Protein AF-A0A7V1SLL2-F1 (afdb_monomer_lite)

Radius of gyration: 13.59 Å; chains: 1; bounding box: 29×22×38 Å

Secondary structure (DSSP, 8-state):
-------PPEEEEEE--SSTTSHHHHHHHHHHHHHHHTT-EEEEEE-

Structure (mmCIF, N/CA/C/O backbone):
data_AF-A0A7V1SLL2-F1
#
_entry.id   AF-A0A7V1SLL2-F1
#
loop_
_atom_site.group_PDB
_atom_site.id
_atom_site.type_symbol
_atom_site.label_atom_id
_atom_site.label_alt_id
_atom_site.label_comp_id
_atom_site.label_asym_id
_atom_site.label_entity_id
_atom_site.label_seq_id
_atom_site.pdbx_PDB_ins_code
_atom_site.Cartn_x
_atom_site.Cartn_y
_atom_site.Cartn_z
_atom_site.occupancy
_atom_site.B_iso_or_equiv
_atom_site.auth_seq_id
_atom_site.auth_comp_id
_atom_site.auth_asym_id
_atom_site.auth_atom_id
_atom_site.pdbx_PDB_model_num
ATOM 1 N N . MET A 1 1 ? -20.847 17.365 22.592 1.00 45.94 1 MET A N 1
ATOM 2 C CA . MET A 1 1 ? -20.043 16.136 22.436 1.00 45.94 1 MET A CA 1
ATOM 3 C C . MET A 1 1 ? -20.194 15.707 20.989 1.00 45.94 1 MET A C 1
ATOM 5 O O . MET A 1 1 ? -21.294 15.336 20.604 1.00 45.94 1 MET A O 1
ATOM 9 N N . GLN A 1 2 ? -19.173 15.916 20.156 1.00 47.78 2 GLN A N 1
ATOM 10 C CA . GLN A 1 2 ? -19.187 15.408 18.783 1.00 47.78 2 GLN A CA 1
ATOM 11 C C . GLN A 1 2 ? -19.050 13.886 18.860 1.00 47.78 2 GLN A C 1
AT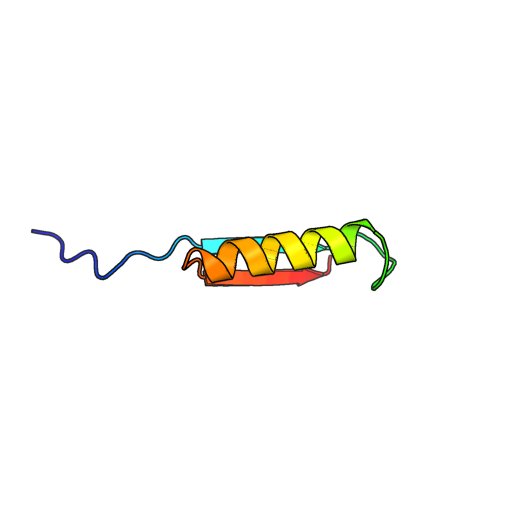OM 13 O O . GLN A 1 2 ? -18.088 13.377 19.426 1.00 47.78 2 GLN A O 1
ATOM 18 N N . ASN A 1 3 ? -20.070 13.178 18.376 1.00 58.47 3 ASN A N 1
ATOM 19 C CA . ASN A 1 3 ? -20.001 11.743 18.134 1.00 58.47 3 ASN A CA 1
ATOM 20 C C . ASN A 1 3 ? -19.147 11.536 16.881 1.00 58.47 3 ASN A C 1
ATOM 22 O O . ASN A 1 3 ? -19.671 11.394 15.777 1.00 58.47 3 ASN A O 1
ATOM 26 N N . ASP A 1 4 ? -17.830 11.552 17.060 1.00 57.31 4 ASP A N 1
ATOM 27 C CA . ASP A 1 4 ? -16.883 11.080 16.057 1.00 57.31 4 ASP A CA 1
ATOM 28 C C . ASP A 1 4 ? -16.961 9.549 16.043 1.00 57.31 4 ASP A C 1
ATOM 30 O O . ASP A 1 4 ? -16.149 8.861 16.661 1.00 57.31 4 ASP A O 1
ATOM 34 N N . GLY A 1 5 ? -17.996 9.002 15.394 1.00 59.03 5 GLY A N 1
ATOM 35 C CA . GLY A 1 5 ? -18.038 7.576 15.069 1.00 59.03 5 GLY A CA 1
ATOM 36 C C . GLY A 1 5 ? -16.710 7.193 14.417 1.00 59.03 5 GLY A C 1
ATOM 37 O O . GLY A 1 5 ? -16.290 7.893 13.499 1.00 59.03 5 GLY A O 1
ATOM 38 N N . GLU A 1 6 ? -16.040 6.170 14.963 1.00 68.62 6 GLU A N 1
ATOM 39 C CA . GLU A 1 6 ? -14.657 5.750 14.668 1.00 68.62 6 GLU A CA 1
ATOM 40 C C . GLU A 1 6 ? -14.101 6.314 13.353 1.00 68.62 6 GLU A C 1
ATOM 42 O O . GLU A 1 6 ? -14.309 5.772 12.262 1.00 68.62 6 GLU A O 1
ATOM 47 N N . LYS A 1 7 ? -13.407 7.452 13.446 1.00 79.69 7 LYS A N 1
ATOM 48 C CA . LYS A 1 7 ? -12.845 8.118 12.275 1.00 79.69 7 LYS A CA 1
ATOM 49 C C . LYS A 1 7 ? -11.693 7.272 11.733 1.00 79.69 7 LYS A C 1
ATOM 51 O O . LY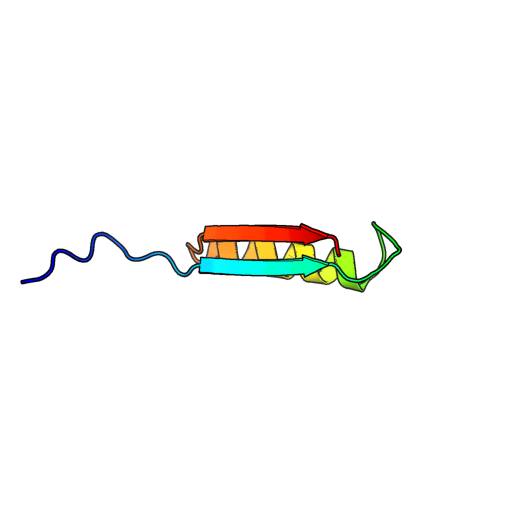S A 1 7 ? -10.579 7.339 12.246 1.00 79.69 7 LYS A O 1
ATOM 56 N N . ARG A 1 8 ? -11.955 6.487 10.684 1.00 89.88 8 ARG A N 1
ATOM 57 C CA . ARG A 1 8 ? -10.915 5.710 9.996 1.00 89.88 8 ARG A CA 1
ATOM 58 C C . ARG A 1 8 ? -9.927 6.638 9.297 1.00 89.88 8 ARG A C 1
ATOM 60 O O . ARG A 1 8 ? -10.320 7.603 8.634 1.00 89.88 8 ARG A O 1
ATOM 67 N N . THR A 1 9 ? -8.642 6.330 9.426 1.00 95.81 9 THR A N 1
ATOM 68 C CA . THR A 1 9 ? -7.584 6.989 8.654 1.00 95.81 9 THR A CA 1
ATOM 69 C C . THR A 1 9 ? -7.794 6.690 7.175 1.00 95.81 9 THR A C 1
ATOM 71 O O . THR A 1 9 ? -7.930 5.530 6.806 1.00 95.81 9 THR A O 1
ATOM 74 N N . LYS A 1 10 ? -7.815 7.722 6.328 1.00 97.38 10 LYS A N 1
ATOM 75 C CA . LYS A 1 10 ? -7.936 7.564 4.873 1.00 97.38 10 LYS A CA 1
ATOM 76 C C . LYS A 1 10 ? -6.559 7.599 4.223 1.00 97.38 10 LYS A C 1
ATOM 78 O O . LYS A 1 10 ? -5.794 8.528 4.488 1.00 97.38 10 LYS A O 1
ATOM 83 N N . VAL A 1 11 ? -6.256 6.624 3.372 1.00 97.81 11 VAL A N 1
ATOM 84 C CA . VAL A 1 11 ? -4.966 6.497 2.679 1.00 97.81 11 VAL A CA 1
ATOM 85 C C . VAL A 1 11 ? -5.205 6.357 1.177 1.00 97.81 11 VAL A C 1
ATOM 87 O O . VAL A 1 11 ? -5.933 5.474 0.743 1.00 97.81 11 VAL A O 1
ATOM 90 N N . LEU A 1 12 ? -4.556 7.207 0.379 1.00 97.94 12 LEU A N 1
ATOM 91 C CA . LEU A 1 12 ? -4.541 7.103 -1.081 1.00 97.94 12 LEU A CA 1
ATOM 92 C C . LEU A 1 12 ? -3.150 6.665 -1.548 1.00 97.94 12 LEU A C 1
ATOM 94 O O . LEU A 1 12 ? -2.159 7.348 -1.288 1.00 97.94 12 LEU A O 1
ATOM 98 N N . VAL A 1 13 ? -3.077 5.541 -2.254 1.00 97.75 13 VAL A N 1
ATOM 99 C CA . VAL A 1 13 ? -1.842 4.990 -2.820 1.00 97.75 13 VAL A CA 1
ATOM 100 C C . VAL A 1 13 ? -1.786 5.304 -4.311 1.00 97.75 13 VAL A C 1
ATOM 102 O O . VAL A 1 13 ? -2.663 4.902 -5.071 1.00 97.75 13 VAL A O 1
ATOM 105 N N . LEU A 1 14 ? -0.732 5.997 -4.747 1.00 96.69 14 LEU A N 1
ATOM 106 C CA . LEU A 1 14 ? -0.504 6.323 -6.156 1.00 96.69 14 LEU A CA 1
ATOM 107 C C . LEU A 1 14 ? 0.589 5.426 -6.743 1.00 96.69 14 LEU A C 1
ATOM 109 O O . LEU A 1 14 ? 1.734 5.422 -6.286 1.00 96.69 14 LEU A O 1
ATOM 113 N N . LEU A 1 15 ? 0.239 4.673 -7.780 1.00 95.69 15 LEU A N 1
ATOM 114 C CA . LEU A 1 15 ? 1.149 3.799 -8.508 1.00 95.69 15 LEU A CA 1
ATOM 115 C C . LEU A 1 15 ? 1.621 4.504 -9.783 1.00 95.69 15 LEU A C 1
ATOM 117 O O . LEU A 1 15 ? 0.916 4.484 -10.781 1.00 95.69 15 LEU A O 1
ATOM 121 N N . GLY A 1 16 ? 2.824 5.085 -9.754 1.00 93.56 16 GLY A N 1
ATOM 122 C CA . GLY A 1 16 ? 3.436 5.744 -10.924 1.00 93.56 16 GLY A CA 1
ATOM 123 C C . GLY A 1 16 ? 4.426 4.878 -11.715 1.00 93.56 16 GLY A C 1
ATOM 124 O O . GLY A 1 16 ? 5.093 5.353 -12.629 1.00 93.56 16 GLY A O 1
ATOM 125 N N . SER A 1 17 ? 4.601 3.605 -11.342 1.00 91.31 17 SER A N 1
ATOM 126 C CA . SER A 1 17 ? 5.459 2.692 -12.107 1.00 91.31 17 SER A CA 1
ATOM 127 C C . SER A 1 17 ? 4.705 2.214 -13.348 1.00 91.31 17 SER A C 1
ATOM 129 O O . SER A 1 17 ? 3.703 1.524 -13.170 1.00 91.31 17 SER A O 1
ATOM 131 N N . PRO A 1 18 ? 5.223 2.417 -14.579 1.00 90.00 18 PRO A N 1
ATOM 132 C CA . PRO A 1 18 ? 4.582 1.918 -15.802 1.00 90.00 18 PRO A CA 1
ATOM 133 C C . PRO A 1 18 ? 4.543 0.380 -15.868 1.00 90.00 18 PRO A C 1
ATOM 135 O O . PRO A 1 18 ? 3.808 -0.218 -16.653 1.00 90.00 18 PRO A O 1
ATOM 138 N N . ARG A 1 19 ? 5.356 -0.289 -15.041 1.00 92.81 19 ARG A N 1
ATOM 139 C CA . ARG A 1 19 ? 5.382 -1.744 -14.890 1.00 92.81 19 ARG A CA 1
ATOM 140 C C . ARG A 1 19 ? 4.418 -2.152 -13.774 1.00 92.81 19 ARG A C 1
ATOM 142 O O . ARG A 1 19 ? 4.735 -1.940 -12.605 1.00 92.81 19 ARG A O 1
ATOM 149 N N . LYS A 1 20 ? 3.313 -2.828 -14.117 1.00 81.56 20 LYS A N 1
ATOM 150 C CA . LYS A 1 20 ? 2.266 -3.298 -13.173 1.00 81.56 20 LYS A CA 1
ATOM 151 C C . LYS A 1 20 ? 2.756 -4.275 -12.088 1.00 81.56 20 LYS A C 1
ATOM 153 O O . LYS A 1 20 ? 2.139 -4.400 -11.031 1.00 81.56 20 LYS A O 1
ATOM 158 N N . ASN A 1 21 ? 3.867 -4.962 -12.351 1.00 86.75 21 ASN A N 1
ATOM 159 C CA . ASN A 1 21 ? 4.496 -5.927 -11.444 1.00 86.75 21 ASN A CA 1
ATOM 160 C C . ASN A 1 21 ? 5.938 -5.532 -11.088 1.00 86.75 21 ASN A C 1
ATOM 162 O O . ASN A 1 21 ? 6.756 -6.389 -10.773 1.00 86.75 21 ASN A O 1
ATOM 166 N N . GLY A 1 22 ? 6.274 -4.241 -11.179 1.00 90.81 22 GLY A N 1
ATOM 167 C CA . GLY A 1 22 ? 7.574 -3.751 -10.729 1.00 90.81 22 GLY A CA 1
ATOM 168 C C . GLY A 1 22 ? 7.691 -3.757 -9.202 1.00 90.81 22 GLY A C 1
ATOM 169 O O . GLY A 1 22 ? 6.687 -3.790 -8.490 1.00 90.81 22 GLY A O 1
ATOM 170 N N . ASN A 1 23 ? 8.924 -3.651 -8.702 1.00 95.50 23 ASN A N 1
ATOM 171 C CA . ASN A 1 23 ? 9.216 -3.636 -7.264 1.00 95.50 23 ASN A CA 1
ATOM 172 C C . ASN A 1 23 ? 8.407 -2.566 -6.518 1.00 95.50 23 ASN A C 1
ATOM 174 O O . ASN A 1 23 ? 7.850 -2.851 -5.465 1.00 95.50 23 ASN A O 1
ATOM 178 N N . SER A 1 24 ? 8.277 -1.363 -7.089 1.00 94.94 24 SER A N 1
ATOM 179 C CA . SER A 1 24 ? 7.497 -0.273 -6.490 1.00 94.94 24 SER A CA 1
ATOM 180 C C . SER A 1 24 ? 6.014 -0.616 -6.364 1.00 94.94 24 SER A C 1
ATOM 182 O O . SER A 1 24 ? 5.410 -0.317 -5.342 1.00 94.94 24 SER A O 1
ATOM 184 N N . THR A 1 25 ? 5.426 -1.280 -7.363 1.00 95.56 25 THR A N 1
ATOM 185 C CA . THR A 1 25 ? 4.019 -1.695 -7.299 1.00 95.56 25 THR A CA 1
ATOM 186 C C . THR A 1 25 ? 3.812 -2.803 -6.272 1.00 95.56 25 THR A C 1
ATOM 188 O O . THR A 1 25 ? 2.808 -2.802 -5.565 1.00 95.56 25 THR A O 1
ATOM 191 N N . LEU A 1 26 ? 4.759 -3.740 -6.164 1.00 96.19 26 LEU A N 1
ATOM 192 C CA . LEU A 1 26 ? 4.714 -4.779 -5.137 1.00 96.19 26 LEU A CA 1
ATOM 193 C C . LEU A 1 26 ? 4.828 -4.174 -3.731 1.00 96.19 26 LEU A C 1
ATOM 195 O O . LEU A 1 26 ? 3.995 -4.466 -2.883 1.00 96.19 26 LEU A O 1
ATOM 199 N N . LEU A 1 27 ? 5.793 -3.278 -3.517 1.00 96.69 27 LEU A N 1
ATOM 200 C CA . LEU A 1 27 ? 5.983 -2.583 -2.245 1.00 96.69 27 LEU A CA 1
ATOM 201 C C . LEU A 1 27 ? 4.751 -1.756 -1.854 1.00 96.69 27 LEU A C 1
ATOM 203 O O . LEU A 1 27 ? 4.279 -1.858 -0.726 1.00 96.69 27 LEU A O 1
ATOM 207 N N . ALA A 1 28 ? 4.197 -0.979 -2.787 1.00 97.00 28 ALA A N 1
ATOM 208 C CA . ALA A 1 28 ? 3.001 -0.176 -2.543 1.00 97.00 28 ALA A CA 1
ATOM 209 C C . ALA A 1 28 ? 1.786 -1.039 -2.156 1.00 97.00 28 ALA A C 1
ATOM 211 O O . ALA A 1 28 ? 1.016 -0.646 -1.283 1.00 97.00 28 ALA A O 1
ATOM 212 N N . ARG A 1 29 ? 1.644 -2.238 -2.745 1.00 95.75 29 ARG A N 1
ATOM 213 C CA . ARG A 1 29 ? 0.604 -3.203 -2.351 1.00 95.75 29 ARG A CA 1
ATOM 214 C C . ARG A 1 29 ? 0.783 -3.708 -0.921 1.00 95.75 29 ARG A C 1
ATOM 216 O O . ARG A 1 29 ? -0.201 -3.797 -0.199 1.00 95.75 29 ARG A O 1
ATOM 223 N N . GLU A 1 30 ? 2.005 -4.025 -0.501 1.00 98.00 30 GLU A N 1
ATOM 224 C CA . GLU A 1 30 ? 2.249 -4.465 0.882 1.00 98.00 30 GLU A CA 1
ATOM 225 C C . GLU A 1 30 ? 2.033 -3.330 1.896 1.00 98.00 30 GLU A C 1
ATOM 227 O O . GLU A 1 30 ? 1.480 -3.562 2.968 1.00 98.00 30 GLU A O 1
ATOM 232 N N . ILE A 1 31 ? 2.370 -2.086 1.535 1.00 97.56 31 ILE A N 1
ATOM 233 C CA . ILE A 1 31 ? 2.048 -0.901 2.348 1.00 97.56 31 ILE A CA 1
ATOM 234 C C . ILE A 1 31 ? 0.528 -0.734 2.493 1.00 97.56 31 ILE A C 1
ATOM 236 O O . ILE A 1 31 ? 0.048 -0.524 3.607 1.00 97.56 31 ILE A O 1
ATOM 240 N N . ALA A 1 32 ? -0.228 -0.858 1.395 1.00 98.19 32 ALA A N 1
ATOM 241 C CA . ALA A 1 32 ? -1.689 -0.765 1.409 1.00 98.19 32 ALA A CA 1
ATOM 242 C C . ALA A 1 32 ? -2.312 -1.811 2.349 1.00 98.19 32 ALA A C 1
ATOM 244 O O . ALA A 1 32 ? -3.080 -1.450 3.238 1.00 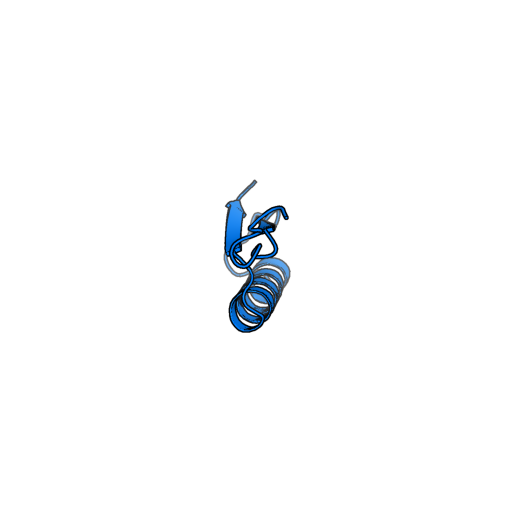98.19 32 ALA A O 1
ATOM 245 N N . LYS A 1 33 ? -1.889 -3.079 2.236 1.00 98.38 33 LYS A N 1
ATOM 246 C CA . LYS A 1 33 ? -2.325 -4.163 3.136 1.00 98.38 3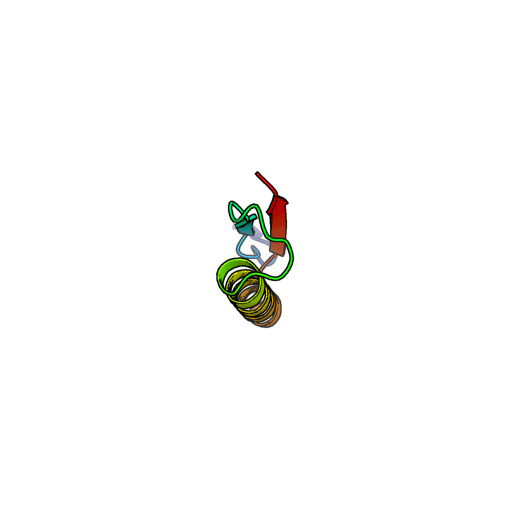3 LYS A CA 1
ATOM 247 C C . LYS A 1 33 ? -2.009 -3.866 4.601 1.00 98.38 33 LYS A C 1
ATOM 249 O O . LYS A 1 33 ? -2.832 -4.118 5.477 1.00 98.38 33 LYS A O 1
ATOM 254 N N . GLY A 1 34 ? -0.820 -3.325 4.877 1.00 98.25 34 GLY A N 1
ATOM 255 C CA . GLY A 1 34 ? -0.433 -2.912 6.225 1.00 98.25 34 GLY A CA 1
ATOM 256 C C . GLY A 1 34 ? -1.372 -1.841 6.787 1.00 98.25 34 GLY A C 1
ATOM 257 O O . GLY A 1 34 ? -1.840 -1.968 7.917 1.00 98.25 34 GLY A O 1
ATOM 258 N N . ALA A 1 35 ? -1.710 -0.828 5.987 1.00 97.94 35 ALA A N 1
ATOM 259 C CA . ALA A 1 35 ? -2.640 0.227 6.383 1.00 97.94 35 ALA A CA 1
ATOM 260 C C . ALA A 1 35 ? -4.066 -0.306 6.626 1.00 97.94 35 ALA A C 1
ATOM 262 O O . ALA A 1 35 ? -4.659 0.005 7.660 1.00 97.94 35 ALA A O 1
ATOM 263 N N . GLU A 1 36 ? -4.589 -1.154 5.736 1.00 97.88 36 GLU A N 1
ATOM 264 C CA . GLU A 1 36 ? -5.889 -1.824 5.914 1.00 97.88 36 GLU A CA 1
ATOM 265 C C . GLU A 1 36 ? -5.921 -2.643 7.213 1.00 97.88 36 GLU A C 1
ATOM 267 O O . GLU A 1 36 ? -6.872 -2.544 7.989 1.00 97.88 36 GLU A O 1
ATOM 272 N N . SER A 1 37 ? -4.850 -3.393 7.506 1.00 97.94 37 SER A N 1
ATOM 273 C CA . SER A 1 37 ? -4.744 -4.191 8.738 1.00 97.94 37 SER A CA 1
ATOM 274 C C . SER A 1 37 ? -4.754 -3.348 10.020 1.00 97.94 37 SER A C 1
ATOM 276 O O . SER A 1 37 ? -5.156 -3.835 11.075 1.00 97.94 37 SER A O 1
ATOM 278 N N . ALA A 1 38 ? -4.363 -2.074 9.924 1.00 96.75 38 ALA A N 1
ATOM 279 C CA . ALA A 1 38 ? -4.408 -1.103 11.014 1.00 96.75 38 ALA A CA 1
ATOM 280 C C . ALA A 1 38 ? -5.757 -0.355 11.109 1.00 96.75 38 ALA A C 1
ATOM 282 O O . ALA A 1 38 ? -5.890 0.570 11.910 1.00 96.75 38 ALA A O 1
ATOM 283 N N . GLY A 1 39 ? -6.756 -0.730 10.299 1.00 96.00 39 GLY A N 1
ATOM 284 C CA . GLY A 1 39 ? -8.095 -0.132 10.295 1.00 96.00 39 GLY A CA 1
ATOM 285 C C . GLY A 1 39 ? -8.247 1.092 9.386 1.00 96.00 39 GLY A C 1
ATOM 286 O O . GLY A 1 39 ? -9.240 1.818 9.502 1.00 96.00 39 GLY A O 1
ATOM 287 N N . ALA A 1 40 ? -7.284 1.346 8.495 1.00 97.56 40 ALA A N 1
ATOM 288 C CA . ALA A 1 40 ? -7.399 2.416 7.512 1.00 97.56 40 ALA A CA 1
ATOM 289 C C . ALA A 1 40 ? -8.384 2.062 6.383 1.00 97.56 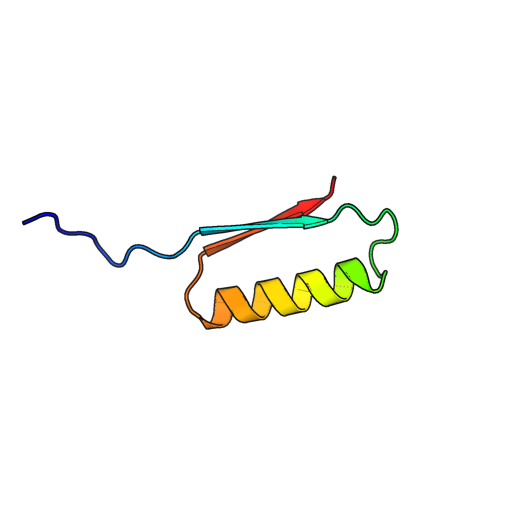40 ALA A C 1
ATOM 291 O O . ALA A 1 40 ? -8.572 0.900 6.030 1.00 97.56 40 ALA A O 1
ATOM 292 N N . ASP A 1 41 ? -8.982 3.097 5.800 1.00 97.50 41 ASP A N 1
ATOM 293 C CA . ASP A 1 41 ? -9.722 3.047 4.540 1.00 97.50 41 ASP A CA 1
ATOM 294 C C . ASP A 1 41 ? -8.754 3.409 3.404 1.00 97.50 41 ASP A C 1
ATOM 296 O O . ASP A 1 41 ? -8.201 4.516 3.392 1.00 97.50 41 ASP A O 1
ATOM 300 N N . VAL A 1 42 ? -8.475 2.456 2.513 1.00 98.06 42 VAL A N 1
ATOM 301 C CA . VAL A 1 42 ? -7.389 2.552 1.530 1.00 98.06 42 VAL A CA 1
ATOM 302 C C . VAL A 1 42 ? -7.937 2.514 0.107 1.00 98.06 42 VAL A C 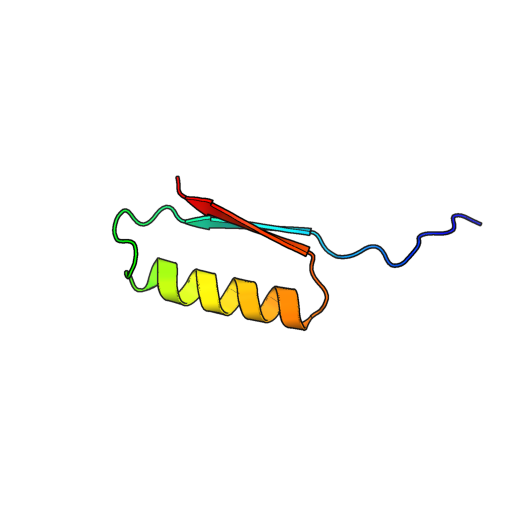1
ATOM 304 O O . VAL A 1 42 ? -8.678 1.610 -0.265 1.00 98.06 42 VAL A O 1
ATOM 307 N N . GLU A 1 43 ? -7.505 3.465 -0.720 1.00 98.25 43 GLU A N 1
ATOM 308 C CA . GLU A 1 43 ? -7.779 3.496 -2.158 1.00 98.25 43 GLU A CA 1
ATOM 309 C C . GLU A 1 43 ? -6.461 3.504 -2.941 1.00 98.25 43 GLU A C 1
ATOM 311 O O . GLU A 1 43 ? -5.476 4.112 -2.521 1.00 98.25 43 GLU A O 1
ATOM 316 N N . THR A 1 44 ? -6.415 2.816 -4.083 1.00 96.69 44 THR A N 1
ATOM 317 C CA . THR A 1 44 ? -5.221 2.757 -4.939 1.00 96.69 44 THR A CA 1
ATOM 318 C C . THR A 1 44 ? -5.546 3.229 -6.352 1.00 96.69 44 THR A C 1
ATOM 320 O O . THR A 1 44 ? -6.436 2.676 -6.996 1.00 96.69 44 THR A O 1
ATOM 323 N N . LEU A 1 45 ? -4.775 4.194 -6.860 1.00 96.25 45 LEU A N 1
ATOM 324 C CA . LEU A 1 45 ? -4.889 4.731 -8.216 1.00 96.25 45 LEU A CA 1
ATOM 325 C C . LEU A 1 45 ? -3.594 4.509 -9.003 1.00 96.25 45 LEU A C 1
ATOM 327 O O . LEU A 1 45 ? -2.491 4.630 -8.474 1.00 96.25 45 LEU A O 1
ATOM 331 N N . TYR A 1 46 ? -3.736 4.209 -10.290 1.00 93.31 46 TYR A N 1
ATOM 332 C CA . TYR A 1 46 ? -2.627 4.124 -11.233 1.00 93.31 46 TYR A CA 1
ATOM 333 C C . TYR A 1 46 ? -2.546 5.415 -12.049 1.00 93.31 46 TYR A C 1
ATOM 335 O O . TYR A 1 46 ? -3.569 5.843 -12.589 1.00 93.31 46 TYR A O 1
ATOM 343 N N . ILE A 1 47 ? -1.355 6.015 -12.126 1.00 91.50 47 ILE A N 1
ATOM 344 C CA . ILE A 1 47 ? -1.101 7.296 -12.808 1.00 91.50 47 ILE A CA 1
ATOM 345 C C . ILE A 1 47 ? 0.004 7.178 -13.854 1.00 91.50 47 ILE A C 1
ATOM 347 O O . ILE A 1 47 ? 0.911 6.331 -13.676 1.00 91.50 47 ILE A O 1
#

Foldseek 3Di:
DDPPPPDAAEEEAEAADPDCPDPSNVVSVVVQVVSVVVRHDYDYDYD

Sequence (47 aa):
MQNDGEKRTKVLVLLGSPRKNGNSTLLAREIAKGAESAGADVETLYI

pLDDT: mean 90.0, std 13.8, range [45.94, 98.38]